Protein AF-A0A1M3KKV9-F1 (afdb_monomer)

Structure (mmCIF, N/CA/C/O backbone):
data_AF-A0A1M3KKV9-F1
#
_entry.id   AF-A0A1M3KKV9-F1
#
loop_
_atom_site.group_PDB
_atom_site.id
_atom_site.type_symbol
_atom_site.label_atom_id
_atom_site.label_alt_id
_atom_site.label_comp_id
_atom_site.label_asym_id
_atom_site.label_entity_id
_atom_site.label_seq_id
_atom_site.pdbx_PDB_ins_code
_atom_site.Cartn_x
_atom_site.Cartn_y
_atom_site.Cartn_z
_atom_site.occupancy
_atom_site.B_iso_or_equiv
_atom_site.auth_seq_id
_atom_site.auth_comp_id
_atom_site.auth_asym_id
_atom_site.auth_atom_id
_atom_site.pdbx_PDB_model_num
ATOM 1 N N . MET A 1 1 ? 6.559 3.658 -9.787 1.00 85.44 1 MET A N 1
ATOM 2 C CA . MET A 1 1 ? 5.763 2.490 -9.354 1.00 85.44 1 MET A CA 1
ATOM 3 C C . MET A 1 1 ? 4.646 2.963 -8.440 1.00 85.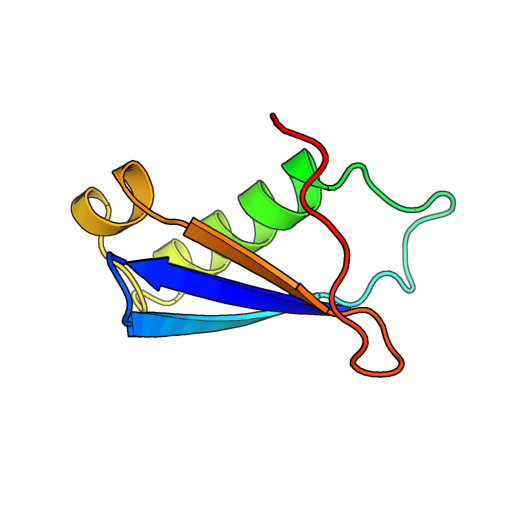44 1 MET A C 1
ATOM 5 O O . MET A 1 1 ? 4.836 3.949 -7.729 1.00 85.44 1 MET A O 1
ATOM 9 N N . LYS A 1 2 ? 3.486 2.309 -8.467 1.00 89.31 2 LYS A N 1
ATOM 10 C CA . LYS A 1 2 ? 2.316 2.694 -7.668 1.00 89.31 2 LYS A CA 1
ATOM 11 C C . LYS A 1 2 ? 1.973 1.578 -6.687 1.00 89.31 2 LYS A C 1
ATOM 13 O O . LYS A 1 2 ? 1.907 0.416 -7.070 1.00 89.31 2 LYS A O 1
ATOM 18 N N . VAL A 1 3 ? 1.738 1.935 -5.430 1.00 90.25 3 VAL A N 1
ATOM 19 C CA . VAL A 1 3 ? 1.306 1.008 -4.380 1.00 90.25 3 VAL A CA 1
ATOM 20 C C . VAL A 1 3 ? -0.054 1.454 -3.879 1.00 90.25 3 VAL A C 1
ATOM 22 O O . VAL A 1 3 ? -0.212 2.581 -3.421 1.00 90.25 3 VAL A O 1
ATOM 25 N N . GLN A 1 4 ? -1.044 0.580 -3.968 1.00 92.56 4 GLN A N 1
ATOM 26 C CA . GLN A 1 4 ? -2.333 0.775 -3.319 1.00 92.56 4 GLN A CA 1
ATOM 27 C C . GLN A 1 4 ? -2.341 0.004 -2.006 1.00 92.56 4 GLN A C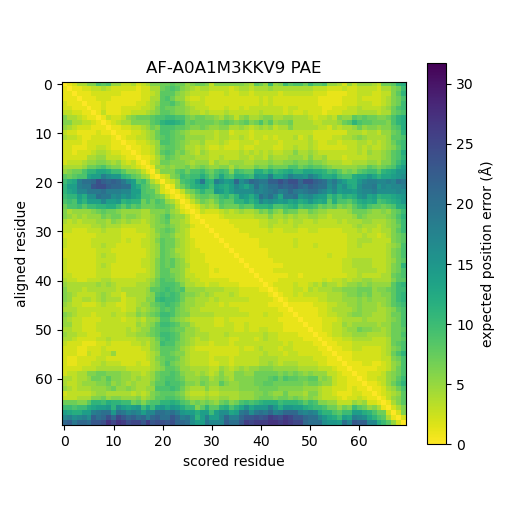 1
ATOM 29 O O . GLN A 1 4 ? -1.977 -1.171 -1.977 1.00 92.56 4 GLN A O 1
ATOM 34 N N . ILE A 1 5 ? -2.748 0.677 -0.936 1.00 91.00 5 ILE A N 1
ATOM 35 C CA . ILE A 1 5 ? -2.920 0.100 0.393 1.00 91.00 5 ILE A CA 1
ATOM 36 C C . ILE A 1 5 ? -4.409 -0.147 0.585 1.00 91.00 5 ILE A C 1
ATOM 38 O O . ILE A 1 5 ? -5.229 0.752 0.371 1.00 91.00 5 ILE A O 1
ATOM 42 N N . LEU A 1 6 ? -4.743 -1.374 0.964 1.00 92.38 6 LEU A N 1
ATOM 43 C CA . LEU A 1 6 ? -6.108 -1.843 1.131 1.00 92.38 6 LEU A CA 1
ATOM 44 C C . LEU A 1 6 ? -6.378 -2.168 2.598 1.00 92.38 6 LEU A C 1
ATOM 46 O O . LEU A 1 6 ? -5.501 -2.684 3.279 1.00 92.38 6 LEU A O 1
ATOM 50 N N . VAL A 1 7 ? -7.591 -1.911 3.078 1.00 90.38 7 VAL A N 1
ATOM 51 C CA . VAL A 1 7 ? -8.082 -2.396 4.378 1.00 90.38 7 VAL A CA 1
ATOM 52 C C . VAL A 1 7 ? -9.415 -3.088 4.127 1.00 90.38 7 VAL A C 1
ATOM 54 O O . VAL A 1 7 ? -10.375 -2.452 3.687 1.00 90.38 7 VAL A O 1
ATOM 57 N N . GLY A 1 8 ? -9.456 -4.403 4.353 1.00 87.69 8 GLY A N 1
ATOM 58 C CA . GLY A 1 8 ? -10.504 -5.240 3.765 1.00 87.69 8 GLY A CA 1
ATOM 59 C C . GLY A 1 8 ? -10.447 -5.138 2.237 1.00 87.69 8 GLY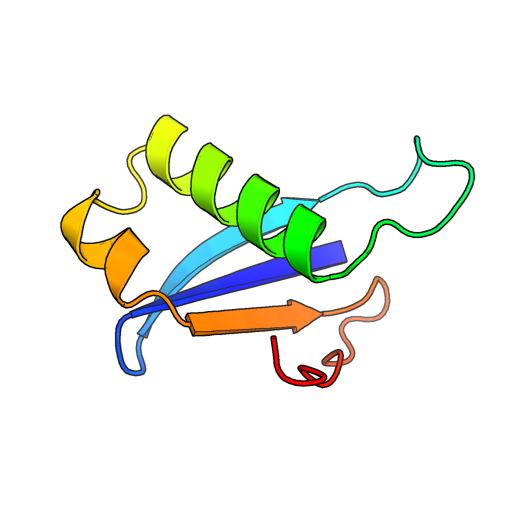 A C 1
ATOM 60 O O . GLY A 1 8 ? -9.379 -5.296 1.651 1.00 87.69 8 GLY A O 1
ATOM 61 N N . ASP A 1 9 ? -11.569 -4.788 1.608 1.00 88.12 9 ASP A N 1
ATOM 62 C CA . ASP A 1 9 ? -11.670 -4.633 0.148 1.00 88.12 9 ASP A CA 1
ATOM 63 C C . ASP A 1 9 ? -11.546 -3.179 -0.344 1.00 88.12 9 ASP A C 1
ATOM 65 O O . ASP A 1 9 ? -11.657 -2.910 -1.542 1.00 88.12 9 ASP A O 1
ATOM 69 N N . GLN A 1 10 ? -11.321 -2.218 0.558 1.00 87.19 10 GLN A N 1
ATOM 70 C CA . GLN A 1 10 ? -11.283 -0.796 0.211 1.00 87.19 10 GLN A CA 1
ATOM 71 C C . GLN A 1 10 ? -9.858 -0.281 0.056 1.00 87.19 10 GLN A C 1
ATOM 73 O O . GLN A 1 10 ? -9.001 -0.540 0.898 1.00 87.19 10 GLN A O 1
ATOM 78 N N . ILE A 1 11 ? -9.624 0.515 -0.989 1.00 91.06 11 ILE A N 1
ATOM 79 C CA . ILE A 1 11 ? -8.373 1.256 -1.166 1.00 91.06 11 ILE A CA 1
ATOM 80 C C . ILE A 1 11 ? -8.414 2.470 -0.239 1.00 91.06 11 ILE A C 1
ATOM 82 O O . ILE A 1 11 ? -9.208 3.384 -0.450 1.00 91.06 11 ILE A O 1
ATOM 86 N N . VAL A 1 12 ? -7.548 2.481 0.770 1.00 91.38 12 VAL A N 1
ATOM 87 C CA . VAL A 1 12 ? -7.484 3.556 1.773 1.00 91.38 12 VAL A CA 1
ATOM 88 C C . VAL A 1 12 ? -6.375 4.564 1.488 1.00 91.38 12 VAL A C 1
ATOM 90 O O . VAL A 1 12 ? -6.488 5.725 1.862 1.00 91.38 12 VAL A O 1
ATOM 93 N N . ALA A 1 13 ? -5.320 4.147 0.786 1.00 90.69 13 ALA A N 1
ATOM 94 C CA . ALA A 1 13 ? -4.240 5.032 0.372 1.00 90.69 13 ALA A CA 1
ATOM 95 C C . ALA A 1 13 ? -3.616 4.557 -0.944 1.00 90.69 13 ALA A C 1
ATOM 97 O O . ALA A 1 13 ? -3.600 3.368 -1.264 1.00 90.69 13 ALA A O 1
ATOM 98 N N . THR A 1 14 ? -3.090 5.499 -1.721 1.00 90.69 14 THR A N 1
ATOM 99 C CA . THR A 1 14 ? -2.310 5.221 -2.930 1.00 90.69 14 THR A CA 1
ATOM 100 C C . THR A 1 14 ? -1.010 5.995 -2.836 1.00 90.69 14 THR A C 1
ATOM 102 O O . THR A 1 14 ? -1.036 7.219 -2.812 1.00 90.69 14 THR A O 1
ATOM 105 N N . GLN A 1 15 ? 0.112 5.282 -2.818 1.00 88.38 15 GLN A N 1
ATOM 106 C CA . GLN A 1 15 ? 1.438 5.871 -2.742 1.00 88.38 15 GLN A CA 1
ATOM 107 C C . GLN A 1 15 ? 2.200 5.691 -4.049 1.00 88.38 15 GLN A C 1
ATOM 109 O O . GLN A 1 15 ? 2.268 4.600 -4.622 1.00 88.38 15 GLN A O 1
ATOM 114 N N . LEU A 1 16 ? 2.795 6.785 -4.516 1.00 86.75 16 LEU A N 1
ATOM 115 C CA . LEU A 1 16 ? 3.712 6.783 -5.646 1.00 86.75 16 LEU A CA 1
ATOM 116 C C . LEU A 1 16 ? 5.141 6.656 -5.118 1.00 86.75 16 LEU A C 1
ATOM 118 O O . LEU A 1 16 ? 5.599 7.450 -4.293 1.00 86.75 16 LEU A O 1
ATOM 122 N N . ILE A 1 17 ? 5.848 5.636 -5.595 1.00 80.94 17 ILE A N 1
ATOM 123 C CA . ILE A 1 17 ? 7.242 5.373 -5.245 1.00 80.94 17 ILE A CA 1
ATOM 124 C C . ILE A 1 17 ? 8.064 5.508 -6.524 1.00 80.94 17 ILE A C 1
ATOM 126 O O . ILE A 1 17 ? 7.900 4.725 -7.469 1.00 80.94 17 ILE A O 1
ATOM 130 N N . SER A 1 18 ? 8.924 6.528 -6.560 1.00 76.56 18 SER A N 1
ATOM 131 C CA . SER A 1 18 ? 9.963 6.623 -7.583 1.00 76.56 18 SER A CA 1
ATOM 132 C C . SER A 1 18 ? 11.092 5.657 -7.225 1.00 76.56 18 SER A C 1
ATOM 134 O O . SER A 1 18 ? 11.561 5.637 -6.087 1.00 76.56 18 SER A O 1
ATOM 136 N N . ILE A 1 19 ? 11.475 4.821 -8.192 1.00 68.31 19 ILE A N 1
ATOM 137 C CA . ILE A 1 19 ? 12.564 3.835 -8.079 1.00 68.31 19 ILE A CA 1
ATOM 138 C C . ILE A 1 19 ? 13.835 4.382 -8.763 1.00 68.31 19 ILE A C 1
ATOM 140 O O . ILE A 1 19 ? 14.867 3.723 -8.781 1.00 68.31 19 ILE A O 1
ATOM 144 N N . GLU A 1 20 ? 13.795 5.613 -9.288 1.00 58.41 20 GLU A N 1
ATOM 145 C CA . GLU A 1 20 ? 14.863 6.227 -10.098 1.00 58.41 20 GLU A CA 1
ATOM 146 C C . GLU A 1 20 ? 16.208 6.383 -9.362 1.00 58.41 20 GLU A C 1
ATOM 148 O O . GLU A 1 20 ? 17.223 6.669 -9.986 1.00 58.41 20 GLU A O 1
ATOM 153 N N . SER A 1 21 ? 16.242 6.172 -8.046 1.00 48.53 21 SER A N 1
ATOM 154 C CA . SER A 1 21 ? 17.426 6.337 -7.202 1.00 48.53 21 SER A CA 1
ATOM 155 C C . SER A 1 21 ? 18.092 5.033 -6.752 1.00 48.53 21 SER A C 1
ATOM 157 O O . SER A 1 21 ? 19.053 5.094 -5.984 1.00 48.53 21 SER A O 1
ATOM 159 N N . LEU A 1 22 ? 17.617 3.858 -7.189 1.00 54.94 22 LEU A N 1
ATOM 160 C CA . LEU A 1 22 ? 18.135 2.578 -6.698 1.00 54.94 22 LEU A CA 1
ATOM 161 C C . LEU A 1 22 ? 18.868 1.790 -7.800 1.00 54.94 22 LEU A C 1
ATOM 163 O O . LEU A 1 22 ? 18.277 1.508 -8.840 1.00 54.94 22 LEU A O 1
ATOM 167 N N . PRO A 1 23 ? 20.138 1.387 -7.577 1.00 55.91 23 PRO A N 1
ATOM 168 C CA . PRO A 1 23 ? 20.933 0.639 -8.560 1.00 55.91 23 PRO A CA 1
ATOM 169 C C . PRO A 1 23 ? 20.381 -0.769 -8.840 1.00 55.91 23 PRO A C 1
ATOM 171 O O . PRO A 1 23 ? 20.707 -1.380 -9.853 1.00 55.91 23 PRO A O 1
ATOM 174 N N . THR A 1 24 ? 19.526 -1.274 -7.953 1.00 66.56 24 THR A N 1
ATOM 175 C CA . THR A 1 24 ? 18.806 -2.544 -8.060 1.00 66.56 24 THR A CA 1
ATOM 176 C C . THR A 1 24 ? 17.381 -2.334 -7.581 1.00 66.56 24 THR A C 1
ATOM 178 O O . THR A 1 24 ? 17.162 -1.633 -6.591 1.00 66.56 24 THR A O 1
ATOM 181 N N . GLN A 1 25 ? 16.415 -2.951 -8.263 1.00 65.19 25 GLN A N 1
ATOM 182 C CA . GLN A 1 25 ? 15.009 -2.877 -7.881 1.00 65.19 25 GLN A CA 1
ATOM 183 C C . GLN A 1 25 ? 14.856 -3.369 -6.426 1.00 65.19 25 GLN A C 1
ATOM 185 O O . GLN A 1 25 ? 15.279 -4.488 -6.123 1.00 65.19 25 GLN A O 1
ATOM 190 N N . PRO A 1 26 ? 14.336 -2.540 -5.499 1.00 72.38 26 PRO A N 1
ATOM 191 C CA . PRO A 1 26 ? 14.222 -2.928 -4.101 1.00 72.38 26 PRO A CA 1
ATOM 192 C C . PRO A 1 26 ? 13.260 -4.113 -3.963 1.00 72.38 26 PRO A C 1
ATOM 194 O O . PRO A 1 26 ? 12.301 -4.218 -4.735 1.00 72.38 26 PRO A O 1
ATOM 197 N N . PRO A 1 27 ? 13.469 -4.997 -2.976 1.00 82.44 27 PRO A N 1
ATOM 198 C CA . PRO A 1 27 ? 12.557 -6.106 -2.747 1.00 82.44 27 PRO A CA 1
ATOM 199 C C . PRO A 1 27 ? 11.153 -5.578 -2.423 1.00 82.44 27 PRO A C 1
ATOM 201 O O . PRO A 1 27 ? 10.994 -4.577 -1.718 1.00 82.44 27 PRO A O 1
ATOM 204 N N . MET A 1 28 ? 10.115 -6.275 -2.899 1.00 83.38 28 MET A N 1
ATOM 205 C CA . MET A 1 28 ? 8.712 -5.850 -2.750 1.00 83.38 28 MET A CA 1
ATOM 206 C C . MET A 1 28 ? 8.328 -5.574 -1.292 1.00 83.38 28 MET A C 1
ATOM 208 O O . MET A 1 28 ? 7.550 -4.662 -1.013 1.00 83.38 28 MET A O 1
ATOM 212 N N . ARG A 1 29 ? 8.919 -6.311 -0.344 1.00 85.50 29 ARG A N 1
ATOM 213 C CA . ARG A 1 29 ? 8.726 -6.097 1.095 1.00 85.50 29 ARG A CA 1
ATOM 214 C C . ARG A 1 29 ? 9.108 -4.684 1.541 1.00 85.50 29 ARG A C 1
ATOM 216 O O . ARG A 1 29 ? 8.377 -4.070 2.318 1.00 85.50 29 ARG A O 1
ATOM 223 N N . ASP A 1 30 ? 10.227 -4.164 1.052 1.00 86.50 30 ASP A N 1
ATOM 224 C CA . ASP A 1 30 ? 10.720 -2.843 1.446 1.00 86.50 30 ASP A CA 1
ATOM 225 C C . ASP A 1 30 ? 9.884 -1.736 0.805 1.00 86.50 30 ASP A C 1
ATOM 227 O O . ASP A 1 30 ? 9.586 -0.729 1.444 1.00 86.50 30 ASP A O 1
ATOM 231 N N . ILE A 1 31 ? 9.401 -1.970 -0.416 1.00 86.75 31 ILE A N 1
ATOM 232 C CA . ILE A 1 31 ? 8.441 -1.092 -1.086 1.00 86.75 31 ILE A CA 1
ATOM 233 C C . ILE A 1 31 ? 7.136 -1.005 -0.281 1.00 86.75 31 ILE A C 1
ATOM 235 O O . ILE A 1 31 ? 6.661 0.098 -0.006 1.00 86.75 31 ILE A O 1
ATOM 239 N N . LYS A 1 32 ? 6.558 -2.145 0.121 1.00 88.81 32 LYS A N 1
ATOM 240 C CA . LYS A 1 32 ? 5.339 -2.184 0.948 1.00 88.81 32 LYS A CA 1
ATOM 241 C C . LYS A 1 32 ? 5.546 -1.446 2.267 1.00 88.81 32 LYS A C 1
ATOM 243 O O . LYS A 1 32 ? 4.711 -0.629 2.648 1.00 88.81 32 LYS A O 1
ATOM 248 N N . ARG A 1 33 ? 6.682 -1.683 2.936 1.00 89.50 33 ARG A N 1
ATOM 249 C CA . ARG A 1 33 ? 7.045 -0.997 4.183 1.00 89.50 33 ARG A CA 1
ATOM 250 C C . ARG A 1 33 ? 7.132 0.514 3.987 1.00 89.50 33 ARG A C 1
ATOM 252 O O . ARG A 1 33 ? 6.561 1.248 4.786 1.00 89.50 33 ARG A O 1
ATOM 259 N N . LEU A 1 34 ? 7.794 0.973 2.925 1.00 89.12 34 LEU A N 1
ATOM 260 C CA . LEU A 1 34 ? 7.915 2.395 2.611 1.00 89.12 34 LEU A CA 1
ATOM 261 C C . LEU A 1 34 ? 6.549 3.029 2.318 1.00 89.12 34 LEU A C 1
ATOM 263 O O . LEU A 1 34 ? 6.261 4.119 2.808 1.00 89.12 34 LEU A O 1
ATOM 267 N N . ALA A 1 35 ? 5.692 2.342 1.557 1.00 90.81 35 ALA A N 1
ATOM 268 C CA . ALA A 1 35 ? 4.331 2.798 1.287 1.00 90.81 35 ALA A CA 1
ATOM 269 C C . ALA A 1 35 ? 3.518 2.932 2.583 1.00 90.81 35 ALA A C 1
ATOM 271 O O . ALA A 1 35 ? 2.872 3.956 2.801 1.00 90.81 35 ALA A O 1
ATOM 272 N N . LEU A 1 36 ? 3.583 1.922 3.455 1.00 91.38 36 LEU A N 1
ATOM 273 C CA . LEU A 1 36 ? 2.864 1.900 4.726 1.00 91.38 36 LEU A CA 1
ATOM 274 C C . LEU A 1 36 ? 3.361 2.990 5.682 1.00 91.38 36 LEU A C 1
ATOM 276 O O . LEU A 1 36 ? 2.553 3.675 6.302 1.00 91.38 36 LEU A O 1
ATOM 280 N N . GLN A 1 37 ? 4.680 3.180 5.764 1.00 91.88 37 GLN A N 1
ATOM 281 C CA . GLN A 1 37 ? 5.292 4.224 6.579 1.00 91.88 37 GLN A CA 1
ATOM 282 C C . GLN A 1 37 ? 4.834 5.613 6.130 1.00 91.88 37 GLN A C 1
ATOM 284 O O . GLN A 1 37 ? 4.337 6.375 6.953 1.00 91.88 37 GLN A O 1
ATOM 289 N N . ARG A 1 38 ? 4.919 5.918 4.829 1.00 91.06 38 ARG A N 1
ATOM 290 C CA . ARG A 1 38 ? 4.440 7.205 4.307 1.00 91.06 38 ARG A CA 1
ATOM 291 C C . ARG A 1 38 ? 2.951 7.397 4.561 1.00 91.06 38 ARG A C 1
ATOM 293 O O . ARG A 1 38 ? 2.534 8.457 4.992 1.00 91.06 38 ARG A O 1
ATOM 300 N N . ALA A 1 39 ? 2.144 6.355 4.362 1.00 91.38 39 ALA A N 1
ATOM 301 C CA . ALA A 1 39 ? 0.707 6.438 4.607 1.00 91.38 39 ALA A CA 1
ATOM 302 C C . A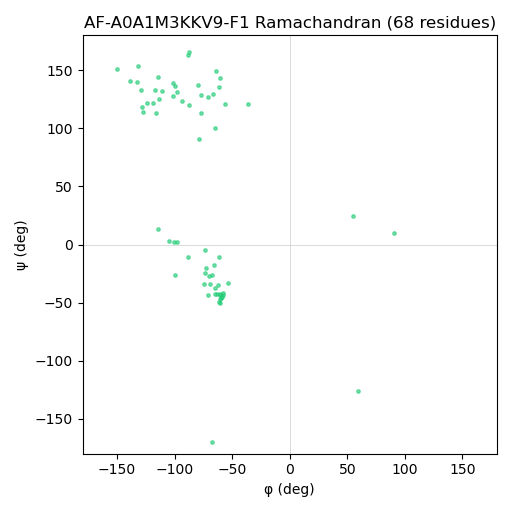LA A 1 39 ? 0.364 6.744 6.079 1.00 91.38 39 ALA A C 1
ATOM 304 O O . ALA A 1 39 ? -0.602 7.467 6.341 1.00 91.38 39 ALA A O 1
ATOM 305 N N . LEU A 1 40 ? 1.156 6.227 7.026 1.00 92.44 40 LEU A N 1
ATOM 306 C CA . LEU A 1 40 ? 1.058 6.552 8.452 1.00 92.44 40 LEU A CA 1
ATOM 307 C C . LEU A 1 40 ? 1.524 7.984 8.754 1.00 92.44 40 LEU A C 1
ATOM 309 O O . LEU A 1 40 ? 0.856 8.690 9.508 1.00 92.44 40 LEU A O 1
ATOM 313 N N . GLU A 1 41 ? 2.639 8.419 8.162 1.00 92.69 41 GLU A N 1
ATOM 314 C CA . GLU A 1 41 ? 3.166 9.787 8.294 1.00 92.69 41 GLU A CA 1
ATOM 315 C C . GLU A 1 41 ? 2.160 10.825 7.772 1.00 92.69 41 GLU A C 1
ATOM 317 O O . GLU A 1 41 ? 1.861 11.803 8.460 1.00 92.69 41 GLU A O 1
ATOM 322 N N . ASP A 1 42 ? 1.544 10.542 6.623 1.00 90.44 42 ASP A N 1
ATOM 323 C CA . ASP A 1 42 ? 0.505 11.359 5.989 1.00 90.44 42 ASP A CA 1
ATOM 324 C C . ASP A 1 42 ? -0.854 11.266 6.710 1.00 90.44 42 ASP A C 1
ATOM 326 O O . ASP A 1 42 ? -1.810 11.947 6.337 1.00 90.44 42 ASP A O 1
ATOM 330 N N . ARG A 1 43 ? -0.975 10.406 7.735 1.00 89.75 43 ARG A N 1
ATOM 331 C CA . ARG A 1 43 ? -2.221 10.105 8.470 1.00 89.75 43 ARG A CA 1
ATOM 332 C C . ARG A 1 43 ? -3.377 9.646 7.573 1.00 89.75 43 ARG A C 1
ATOM 334 O O . ARG A 1 43 ? -4.542 9.765 7.945 1.00 89.75 43 ARG A O 1
ATOM 341 N N . THR A 1 44 ? -3.054 9.100 6.403 1.00 89.94 44 THR A N 1
ATOM 342 C CA . THR A 1 44 ? -4.033 8.521 5.465 1.00 89.94 44 THR A CA 1
ATOM 343 C C . THR 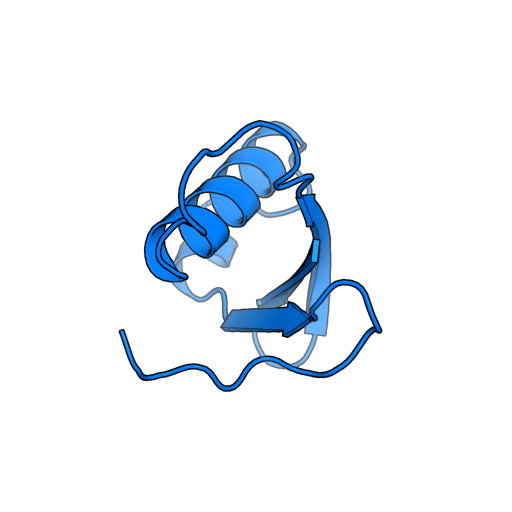A 1 44 ? -4.575 7.184 5.959 1.00 89.94 4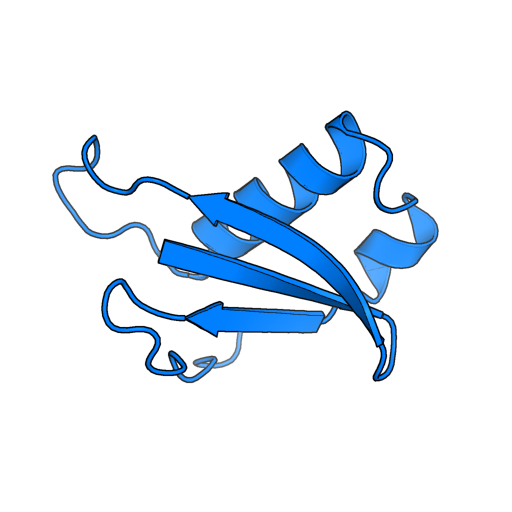4 THR A C 1
ATOM 345 O O . THR A 1 44 ? -5.690 6.801 5.617 1.00 89.94 44 THR A O 1
ATOM 348 N N . ILE A 1 45 ? -3.805 6.495 6.805 1.00 90.56 45 ILE A N 1
ATOM 349 C CA . ILE A 1 45 ? -4.219 5.290 7.519 1.00 90.56 45 ILE A CA 1
ATOM 350 C C . ILE A 1 45 ? -3.851 5.406 8.998 1.00 90.56 45 ILE A C 1
ATOM 352 O O . ILE A 1 45 ? -2.903 6.094 9.378 1.00 90.56 45 ILE A O 1
ATOM 356 N N . THR A 1 46 ? -4.589 4.700 9.846 1.00 92.69 46 THR A N 1
ATOM 357 C CA . THR A 1 46 ? -4.284 4.568 11.277 1.00 92.69 46 THR A CA 1
ATOM 358 C C . THR A 1 46 ? -3.329 3.404 11.547 1.00 92.69 46 THR A C 1
ATOM 360 O O . THR A 1 46 ? -3.166 2.505 10.722 1.00 92.69 46 THR A O 1
ATOM 363 N N . ILE A 1 47 ? -2.745 3.371 12.750 1.00 91.19 47 ILE A N 1
ATOM 364 C CA . ILE A 1 47 ? -1.927 2.236 13.211 1.00 91.19 47 ILE A CA 1
ATOM 365 C C . ILE A 1 47 ? -2.740 0.934 13.185 1.00 91.19 47 ILE A C 1
ATOM 367 O O . ILE A 1 47 ? -2.249 -0.095 12.747 1.00 91.19 47 ILE A O 1
ATOM 371 N N . SER A 1 48 ? -4.007 0.959 13.601 1.00 92.06 48 SER A N 1
ATOM 372 C CA . SER A 1 48 ? -4.854 -0.240 13.578 1.00 92.06 48 SER A CA 1
ATOM 373 C C . SER A 1 48 ? -5.111 -0.743 12.156 1.00 92.06 48 SER A C 1
ATOM 375 O O . SER A 1 48 ? -5.118 -1.946 11.920 1.00 92.06 48 SER A O 1
ATOM 377 N N . GLN A 1 49 ? -5.281 0.172 11.199 1.00 91.25 49 GLN A N 1
ATOM 378 C CA . GLN A 1 49 ? -5.448 -0.168 9.786 1.00 91.25 49 GLN A CA 1
ATOM 379 C C . GLN A 1 49 ? -4.167 -0.732 9.169 1.00 91.25 49 GLN A C 1
ATOM 381 O O . GLN A 1 49 ? -4.247 -1.626 8.333 1.00 91.25 49 GLN A O 1
ATOM 386 N N . SER A 1 50 ? -2.992 -0.260 9.596 1.00 89.44 50 SER A N 1
ATOM 387 C CA . SER A 1 50 ? -1.716 -0.735 9.055 1.00 89.44 50 SER A CA 1
ATOM 388 C C . SER A 1 50 ? -1.408 -2.194 9.415 1.00 89.44 50 SER A C 1
ATOM 390 O O . SER A 1 50 ? -0.727 -2.870 8.650 1.00 89.44 50 SER A O 1
ATOM 392 N N . LEU A 1 51 ? -1.956 -2.705 10.525 1.00 89.19 51 LEU A N 1
ATOM 393 C CA . LEU A 1 51 ? -1.792 -4.099 10.966 1.00 89.19 51 LEU A CA 1
ATOM 394 C C . LEU A 1 51 ? -2.532 -5.116 10.087 1.00 89.19 51 LEU A C 1
ATOM 396 O O . LEU A 1 51 ? -2.135 -6.275 10.027 1.00 89.19 51 LEU A O 1
ATOM 4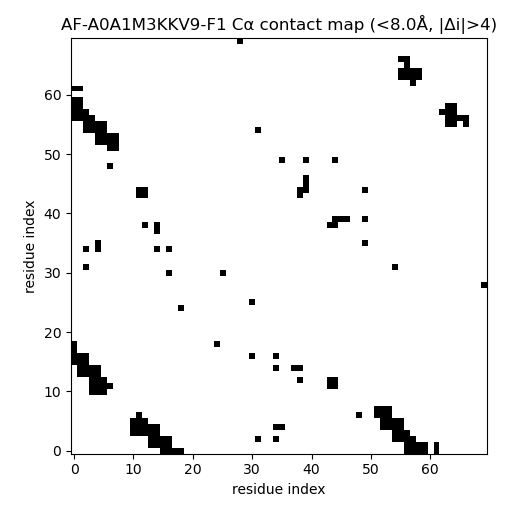00 N N . VAL A 1 52 ? -3.611 -4.690 9.432 1.00 91.50 52 VAL A N 1
ATOM 401 C CA . VAL A 1 52 ? -4.461 -5.535 8.573 1.00 91.50 52 VAL A CA 1
ATOM 402 C C . VAL A 1 52 ? -4.396 -5.103 7.107 1.00 91.50 52 VAL A C 1
ATOM 404 O O . VAL A 1 52 ? -5.243 -5.488 6.302 1.00 91.50 52 VAL A O 1
ATOM 407 N N . ALA A 1 53 ? -3.423 -4.258 6.766 1.00 91.06 53 ALA A N 1
ATOM 408 C CA . ALA A 1 53 ? -3.317 -3.668 5.447 1.00 91.06 53 ALA A CA 1
ATOM 409 C C . ALA A 1 53 ? -2.890 -4.706 4.397 1.00 91.06 53 ALA A C 1
ATOM 411 O O . ALA A 1 53 ? -1.857 -5.363 4.530 1.00 91.06 53 ALA A O 1
ATOM 412 N N . GLY A 1 54 ? -3.669 -4.806 3.322 1.00 91.62 54 GLY A N 1
ATOM 413 C CA . GLY A 1 54 ? -3.279 -5.472 2.085 1.00 91.62 54 GLY A CA 1
ATOM 414 C C . GLY A 1 54 ? -2.566 -4.509 1.134 1.00 91.62 54 GLY A C 1
ATOM 415 O O . GLY A 1 54 ? -2.670 -3.287 1.266 1.00 91.62 54 GLY A O 1
ATOM 416 N N . PHE A 1 55 ? -1.867 -5.053 0.138 1.00 91.38 55 PHE A N 1
ATOM 417 C CA . PHE A 1 55 ? -1.130 -4.257 -0.843 1.00 91.38 55 PHE A CA 1
ATOM 418 C C . PHE A 1 55 ? -1.416 -4.738 -2.260 1.00 91.38 55 PHE A C 1
ATOM 420 O O . PHE A 1 55 ? -1.471 -5.935 -2.524 1.00 91.38 55 PHE A O 1
ATOM 427 N N . ARG A 1 56 ? -1.558 -3.791 -3.186 1.00 91.12 56 ARG A N 1
ATOM 428 C CA . ARG A 1 56 ? -1.505 -4.051 -4.627 1.00 91.12 56 ARG A CA 1
ATOM 429 C C . ARG A 1 56 ? -0.431 -3.174 -5.236 1.00 91.12 56 ARG A C 1
ATOM 431 O O . ARG A 1 56 ? -0.472 -1.950 -5.096 1.00 91.12 56 ARG A O 1
ATOM 438 N N . LEU A 1 57 ? 0.540 -3.807 -5.876 1.00 89.81 57 LEU A N 1
ATOM 439 C CA . LEU A 1 57 ? 1.656 -3.130 -6.512 1.00 89.81 57 LEU A CA 1
ATOM 440 C C . LEU A 1 57 ? 1.393 -3.071 -8.012 1.00 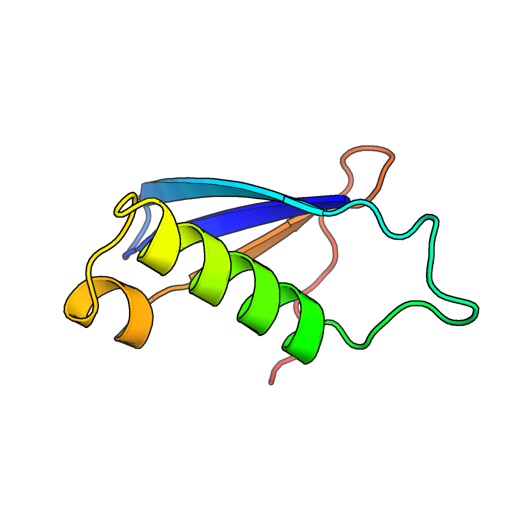89.81 57 LEU A C 1
ATOM 442 O O . LEU A 1 57 ? 0.905 -4.032 -8.597 1.00 89.81 57 LEU A O 1
ATOM 446 N N . PHE A 1 58 ? 1.715 -1.936 -8.614 1.00 89.12 58 PHE A N 1
ATOM 447 C CA . PHE A 1 58 ? 1.606 -1.709 -10.046 1.00 89.12 58 PHE A CA 1
ATOM 448 C C . PHE A 1 58 ? 2.923 -1.147 -10.544 1.00 89.12 58 PHE A C 1
ATOM 450 O O . PHE A 1 58 ? 3.464 -0.212 -9.937 1.00 89.12 58 PHE A O 1
ATOM 457 N N . ASP A 1 59 ? 3.427 -1.702 -11.635 1.00 86.38 59 ASP A N 1
ATOM 458 C CA . ASP A 1 59 ? 4.658 -1.248 -12.261 1.00 86.38 59 ASP A CA 1
ATOM 459 C C . ASP A 1 59 ? 4.511 0.161 -12.883 1.00 86.38 59 ASP A C 1
ATOM 461 O O . ASP A 1 59 ? 3.560 0.906 -12.622 1.00 86.38 59 ASP A O 1
ATOM 465 N N . VAL A 1 60 ? 5.510 0.593 -13.652 1.00 81.81 60 VAL A N 1
ATOM 466 C CA . VAL A 1 60 ? 5.484 1.906 -14.323 1.00 81.81 60 VAL A CA 1
ATOM 467 C C . VAL A 1 60 ? 4.522 1.959 -15.512 1.00 81.81 60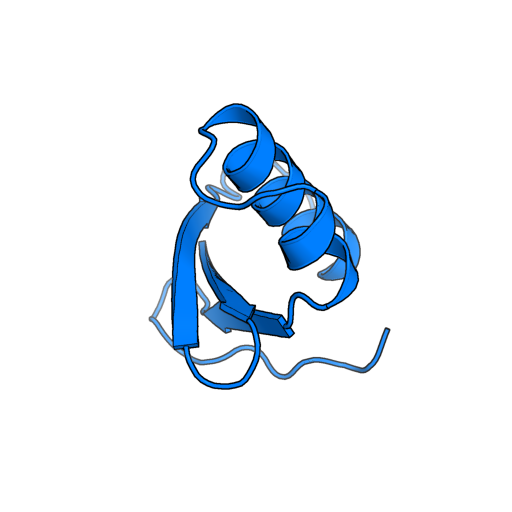 VAL A C 1
ATOM 469 O O . VAL A 1 60 ? 4.114 3.051 -15.899 1.00 81.81 60 VAL A O 1
ATOM 472 N N . LEU A 1 61 ? 4.154 0.804 -16.064 1.00 84.88 61 LEU A N 1
ATOM 473 C CA . LEU A 1 61 ? 3.201 0.655 -17.161 1.00 84.88 61 LEU A CA 1
ATOM 474 C C . LEU A 1 61 ? 1.757 0.521 -16.646 1.00 84.88 61 LEU A C 1
ATOM 476 O O . LEU A 1 61 ? 0.812 0.652 -17.418 1.00 84.88 61 LEU A O 1
ATOM 480 N N . GLY A 1 62 ? 1.582 0.333 -15.334 1.00 83.88 62 GLY A N 1
ATOM 481 C CA . GLY A 1 62 ? 0.290 0.142 -14.684 1.00 83.88 62 GLY A CA 1
ATOM 482 C C . GLY A 1 62 ? -0.129 -1.324 -14.583 1.00 83.88 62 GLY A C 1
ATOM 483 O O . GLY A 1 62 ? -1.270 -1.592 -14.206 1.00 83.88 62 GLY A O 1
ATOM 484 N N . GLU A 1 63 ? 0.767 -2.263 -14.881 1.00 88.06 63 GLU A N 1
ATOM 485 C CA . GLU A 1 63 ? 0.504 -3.693 -14.769 1.00 88.06 63 GLU A CA 1
ATOM 486 C C . GLU A 1 63 ? 0.634 -4.153 -13.310 1.00 88.06 63 GLU A C 1
ATOM 488 O O . GLU A 1 63 ? 1.548 -3.713 -12.599 1.00 88.06 63 GLU A O 1
ATOM 493 N N . PRO A 1 64 ? -0.283 -5.007 -12.819 1.00 87.94 64 PRO A N 1
ATOM 494 C CA . PRO A 1 64 ? -0.218 -5.515 -11.458 1.00 87.94 64 PRO A CA 1
ATOM 495 C C . PRO A 1 64 ? 1.001 -6.425 -11.287 1.00 87.94 64 PRO A C 1
ATOM 497 O O . PRO A 1 64 ? 1.194 -7.376 -12.041 1.00 87.94 64 PRO A O 1
ATOM 500 N N . ILE A 1 65 ? 1.796 -6.161 -10.253 1.00 87.00 65 ILE A N 1
ATOM 501 C CA . ILE A 1 65 ? 2.922 -7.011 -9.871 1.00 87.00 65 ILE A CA 1
ATOM 502 C C . ILE A 1 65 ? 2.377 -8.088 -8.920 1.00 87.00 65 ILE A C 1
ATOM 504 O O . ILE A 1 65 ? 1.810 -7.724 -7.882 1.00 87.00 65 ILE A O 1
ATOM 508 N N . PRO A 1 66 ? 2.502 -9.386 -9.256 1.00 79.38 66 PRO A N 1
ATOM 509 C CA . PRO A 1 66 ? 2.009 -10.465 -8.413 1.00 79.38 66 PRO A CA 1
ATOM 510 C C . PRO A 1 66 ? 2.717 -10.445 -7.063 1.00 79.38 66 PRO A C 1
ATOM 512 O O . PRO A 1 66 ? 3.929 -10.265 -6.978 1.00 79.38 66 PRO A O 1
ATOM 515 N N . ASP A 1 67 ? 1.934 -10.607 -6.003 1.00 69.31 67 ASP A N 1
ATOM 516 C CA . ASP A 1 67 ? 2.453 -10.644 -4.646 1.00 69.31 67 ASP A CA 1
ATOM 517 C C . ASP A 1 67 ? 3.059 -12.030 -4.383 1.00 69.31 67 ASP A C 1
ATOM 519 O O . ASP A 1 67 ? 2.352 -12.961 -4.001 1.00 69.31 67 ASP A O 1
ATOM 523 N N . ASP A 1 68 ? 4.356 -12.195 -4.649 1.00 57.56 68 ASP A N 1
ATOM 524 C CA . ASP A 1 68 ? 5.105 -13.384 -4.229 1.00 57.56 68 ASP A CA 1
ATOM 525 C C . ASP A 1 68 ? 5.144 -13.395 -2.692 1.00 57.56 68 ASP A C 1
ATOM 527 O O . ASP A 1 68 ? 5.871 -12.621 -2.061 1.00 57.56 68 ASP A O 1
ATOM 531 N N . GLY A 1 69 ? 4.257 -14.205 -2.104 1.00 50.00 69 GLY A N 1
ATOM 532 C CA . GLY A 1 69 ? 3.901 -14.221 -0.685 1.00 50.00 69 GLY A CA 1
ATOM 533 C C . GLY A 1 69 ? 5.067 -13.950 0.268 1.00 50.00 69 GLY A C 1
ATOM 534 O O . GLY A 1 69 ? 6.063 -14.671 0.286 1.00 50.00 69 GLY A O 1
ATOM 535 N N . SER A 1 70 ? 4.917 -12.897 1.074 1.00 47.88 70 SER A N 1
ATOM 536 C CA . SER A 1 70 ? 5.802 -12.544 2.192 1.00 47.88 70 SER A CA 1
ATOM 537 C C . SER A 1 70 ? 5.027 -12.554 3.497 1.00 47.88 70 SER A C 1
ATOM 539 O O . SER A 1 70 ? 3.934 -11.946 3.503 1.00 47.88 70 SER A O 1
#

pLDDT: mean 83.73, std 11.92, range [47.88, 92.69]

Nearest PDB structures (foldseek):
  5ghr-assembly1_A  TM=4.543E-01  e=7.892E+00  Thermococcus kodakarensis KOD1
  7s01-assembly1_A  TM=3.219E-01  e=7.376E+00  Bacillus phage AR9

Solvent-accessible surface area (backbone atoms only — not comparable to full-atom values): 4304 Å² total; per-residue (Å²): 62,40,38,37,34,21,49,82,94,42,79,60,43,76,39,81,45,84,64,91,85,51,101,56,88,73,58,68,69,58,54,53,49,51,45,51,51,50,33,47,74,71,60,58,42,50,75,76,48,61,78,62,47,45,79,47,42,23,45,85,88,65,50,75,52,80,81,77,85,128

Secondary structure (DSSP, 8-state):
-EEEEEETTEEEEEEE---TT-SSPPPHHHHHHHHHHHHHHTTSS-HHHHTTEEEEEE-SSSPEEP----

Foldseek 3Di:
DKKFKDQVNDGQDIDDDDPVPPPDRDPVVVVLVVRLVVCVVVVSDDPVSSVRIDMWDADPVRHTDDCPDD

Radius of gyration: 11.69 Å; Cα contacts (8 Å, |Δi|>4): 96; chains: 1; bounding box: 33×26×31 Å

Mean predicted aligned error: 5.49 Å

Sequence (70 aa):
MKVQILVGDQIVATQLISIESLPTQPPMRDIKRLALQRALEDRTITISQSLVAGFRLFDVLGEPIPDDGS